Protein AF-A0A0L7L168-F1 (afdb_monomer_lite)

InterPro domains:
  IPR022786 Geminin/Multicilin [PF07412] (3-126)

pLDDT: mean 73.5, std 23.0, range [28.0, 98.69]
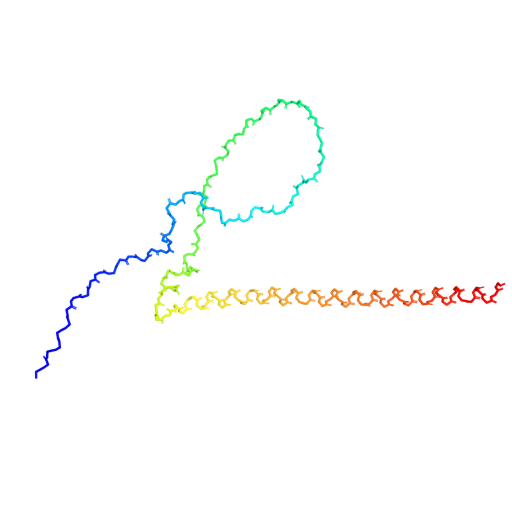
Secondary structure (DSSP, 8-state):
---------PPPPPP-S-TT---TT----S-----------------------------------GGGPPPHHHHH-TT---HHHHHHHHHHHHHHHHHHHHHHHHHHHHHHHHHHHHHHHHHHHHHHHHHHHHHHHH-

Sequence (139 aa):
MSSQQEGPRTRRSLKTLQHTSSDRENLVGRPCKSLKHQLTQDTSIGEITPDVKRKNISSKETQASVENKITVEDLTNPNGASEKYWEILAGKRQVALQDALDENEKLRKIIDDLKEENTMVKQMLDEANSFVEVIKVLM

Radius of gyration: 33.44 Å; chains: 1; bounding box: 56×69×109 Å

Structure (mmCIF, N/CA/C/O backbone):
data_AF-A0A0L7L168-F1
#
_entry.id   AF-A0A0L7L168-F1
#
loop_
_atom_site.group_PDB
_atom_site.id
_atom_site.type_symbol
_atom_site.label_atom_id
_atom_site.label_alt_id
_atom_site.label_comp_id
_atom_site.label_asym_id
_atom_site.label_entity_id
_atom_site.label_seq_id
_atom_site.pdbx_PDB_ins_code
_atom_site.Cartn_x
_atom_site.Cartn_y
_atom_site.Cartn_z
_atom_site.occupancy
_atom_site.B_iso_or_equiv
_atom_site.auth_seq_id
_atom_site.auth_comp_id
_atom_site.auth_asym_id
_atom_site.auth_atom_id
_atom_site.pdbx_PDB_model_num
ATOM 1 N N . MET A 1 1 ? 17.848 -20.280 -63.766 1.00 35.75 1 MET A N 1
ATOM 2 C CA . MET A 1 1 ? 18.144 -18.837 -63.686 1.00 35.75 1 MET A CA 1
ATOM 3 C C . MET A 1 1 ? 16.990 -18.166 -62.969 1.00 35.75 1 MET A C 1
ATOM 5 O O . MET A 1 1 ? 15.876 -18.207 -63.470 1.00 35.75 1 MET A O 1
ATOM 9 N N . SER A 1 2 ? 17.250 -17.657 -61.766 1.00 46.03 2 SER A N 1
ATOM 10 C CA . SER A 1 2 ? 16.308 -16.859 -60.977 1.00 46.03 2 SER A CA 1
ATOM 11 C C . SER A 1 2 ? 16.290 -15.426 -61.486 1.00 46.03 2 SER A C 1
ATOM 13 O O . SER A 1 2 ? 17.348 -14.896 -61.819 1.00 46.03 2 SER A O 1
ATOM 15 N N . SER A 1 3 ? 15.130 -14.776 -61.477 1.00 41.78 3 SER A N 1
ATOM 16 C CA . SER A 1 3 ? 15.035 -13.314 -61.420 1.00 41.78 3 SER A CA 1
ATOM 17 C C . SER A 1 3 ? 13.684 -12.923 -60.830 1.00 41.78 3 SER A C 1
ATOM 19 O O . SER A 1 3 ? 12.672 -12.841 -61.516 1.00 41.78 3 SER A O 1
ATOM 21 N N . GLN A 1 4 ? 13.701 -12.736 -59.516 1.00 46.97 4 GLN A N 1
ATOM 22 C CA . GLN A 1 4 ? 12.688 -12.043 -58.734 1.00 46.97 4 GLN A CA 1
ATOM 23 C C . GLN A 1 4 ? 13.100 -10.566 -58.756 1.00 46.97 4 GLN A C 1
ATOM 25 O O . GLN A 1 4 ? 14.227 -10.248 -58.376 1.00 46.97 4 GLN A O 1
ATOM 30 N N . GLN A 1 5 ? 12.250 -9.680 -59.270 1.00 46.72 5 GLN A N 1
ATOM 31 C CA . GLN A 1 5 ? 12.563 -8.256 -59.401 1.00 46.72 5 GLN A CA 1
ATOM 32 C C . GLN A 1 5 ? 11.689 -7.466 -58.415 1.00 46.72 5 GLN A C 1
ATOM 34 O O . GLN A 1 5 ? 10.519 -7.211 -58.680 1.00 46.72 5 GLN A O 1
ATOM 39 N N . GLU A 1 6 ? 12.251 -7.112 -57.255 1.00 47.81 6 GLU A N 1
ATOM 40 C CA . GLU A 1 6 ? 11.670 -6.126 -56.333 1.00 47.81 6 GLU A CA 1
ATOM 41 C C . GLU A 1 6 ? 12.199 -4.720 -56.668 1.00 47.81 6 GLU A C 1
ATOM 43 O O . GLU A 1 6 ? 13.408 -4.485 -56.695 1.00 47.81 6 GLU A O 1
ATOM 48 N N . GLY A 1 7 ? 11.279 -3.785 -56.934 1.00 52.31 7 GLY A N 1
ATOM 49 C CA . GLY A 1 7 ? 11.531 -2.347 -57.108 1.00 52.31 7 GLY A CA 1
ATOM 50 C C . GLY A 1 7 ? 11.487 -1.550 -55.788 1.00 52.31 7 GLY A C 1
ATOM 51 O O . GLY A 1 7 ? 11.190 -2.107 -54.737 1.00 52.31 7 GLY A O 1
ATOM 52 N N . PRO A 1 8 ? 11.811 -0.242 -55.807 1.00 52.75 8 PRO A N 1
ATOM 53 C CA . PRO A 1 8 ? 12.774 0.381 -54.895 1.00 52.75 8 PRO A CA 1
ATOM 54 C C . PRO A 1 8 ? 12.222 0.783 -53.518 1.00 52.75 8 PRO A C 1
ATOM 56 O O . PRO A 1 8 ? 11.194 1.447 -53.395 1.00 52.75 8 PRO A O 1
ATOM 59 N N . ARG A 1 9 ? 12.997 0.474 -52.468 1.00 65.19 9 ARG A N 1
ATOM 60 C CA . ARG A 1 9 ? 12.757 0.908 -51.081 1.00 65.19 9 ARG A CA 1
ATOM 61 C C . ARG A 1 9 ? 12.938 2.422 -50.955 1.00 65.19 9 ARG A C 1
ATOM 63 O O . ARG A 1 9 ? 14.057 2.932 -50.932 1.00 65.19 9 ARG A O 1
ATOM 70 N N . THR A 1 10 ? 11.827 3.139 -50.856 1.00 64.12 10 THR A N 1
ATOM 71 C CA . THR A 1 10 ? 11.785 4.581 -50.604 1.00 64.12 10 THR A CA 1
ATOM 72 C C . THR A 1 10 ? 12.268 4.890 -49.181 1.00 64.12 10 THR A C 1
ATOM 74 O O . THR A 1 10 ? 12.005 4.142 -48.236 1.00 64.12 10 THR A O 1
ATOM 77 N N . ARG A 1 11 ? 13.016 5.988 -49.022 1.00 62.97 11 ARG A N 1
ATOM 78 C CA . ARG A 1 11 ? 13.562 6.449 -47.734 1.00 62.97 11 ARG A CA 1
ATOM 79 C C . ARG A 1 11 ? 12.441 6.677 -46.710 1.00 62.97 11 ARG A C 1
ATOM 81 O O . ARG A 1 11 ? 11.448 7.325 -47.026 1.00 62.97 11 ARG A O 1
ATOM 88 N N . ARG A 1 12 ? 12.620 6.185 -45.476 1.00 70.56 12 ARG A N 1
ATOM 89 C CA . ARG A 1 12 ? 11.673 6.396 -44.367 1.00 70.56 12 ARG A CA 1
ATOM 90 C C . ARG A 1 12 ? 11.839 7.812 -43.801 1.00 70.56 12 ARG A C 1
ATOM 92 O O . ARG A 1 12 ? 12.946 8.176 -43.411 1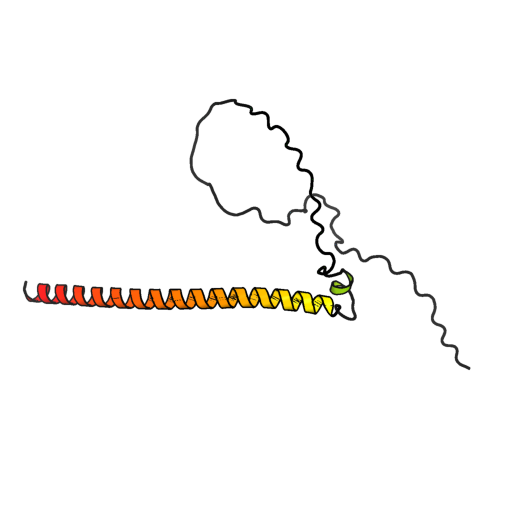.00 70.56 12 ARG A O 1
ATOM 99 N N . SER A 1 13 ? 10.761 8.593 -43.746 1.00 72.06 13 SER A N 1
ATOM 100 C CA . SER A 1 13 ? 10.712 9.860 -43.005 1.00 72.06 13 SER A CA 1
ATOM 101 C C . SER A 1 13 ? 10.496 9.602 -41.510 1.00 72.06 13 SER A C 1
ATOM 103 O O . SER A 1 13 ? 9.891 8.597 -41.131 1.00 72.06 13 SER A O 1
ATOM 105 N N . LEU A 1 14 ? 10.977 10.511 -40.657 1.00 73.25 14 LEU A N 1
ATOM 106 C CA . LEU A 1 14 ? 10.753 10.445 -39.211 1.00 73.25 14 LEU A CA 1
ATOM 107 C C . LEU A 1 14 ? 9.251 10.469 -38.893 1.00 73.25 14 LEU A C 1
ATOM 109 O O . LEU A 1 14 ? 8.478 11.178 -39.539 1.00 73.25 14 LEU A O 1
ATOM 113 N N . LYS A 1 15 ? 8.844 9.680 -37.896 1.00 66.56 15 LYS A N 1
ATOM 114 C CA . LYS A 1 15 ? 7.452 9.580 -37.459 1.00 66.56 15 LYS A CA 1
ATOM 115 C C . LYS A 1 15 ? 7.127 10.762 -36.551 1.00 66.56 15 LYS A C 1
ATOM 117 O O . LYS A 1 15 ? 7.728 10.918 -35.491 1.00 66.56 15 LYS A O 1
ATOM 122 N N . THR A 1 16 ? 6.176 11.590 -36.960 1.00 69.12 16 THR A N 1
ATOM 123 C CA . THR A 1 16 ? 5.638 12.654 -36.111 1.00 69.12 16 THR A CA 1
ATOM 124 C C . THR A 1 16 ? 4.927 12.017 -34.917 1.00 69.12 16 THR A C 1
ATOM 126 O O . THR A 1 16 ? 3.954 11.294 -35.087 1.00 69.12 16 THR A O 1
ATOM 129 N N . LEU A 1 17 ? 5.426 12.248 -33.702 1.00 64.12 17 LEU A N 1
ATOM 130 C CA . LEU A 1 17 ? 4.839 11.684 -32.478 1.00 64.12 17 LEU A CA 1
ATOM 131 C C . LEU A 1 17 ? 3.604 12.460 -31.988 1.00 64.12 17 LEU A C 1
ATOM 133 O O . LEU A 1 17 ? 2.804 11.911 -31.238 1.00 64.12 17 LEU A O 1
ATOM 137 N N . GLN A 1 18 ? 3.424 13.714 -32.416 1.00 63.88 18 GLN A N 1
ATOM 138 C CA . GLN A 1 18 ? 2.298 14.565 -32.015 1.00 63.88 18 GLN A CA 1
ATOM 139 C C . GLN A 1 18 ? 1.734 15.315 -33.228 1.00 63.88 18 GLN A C 1
ATOM 141 O O . GLN A 1 18 ? 2.264 16.343 -33.640 1.00 63.88 18 GLN A O 1
ATOM 146 N N . HIS A 1 19 ? 0.667 14.778 -33.825 1.00 59.44 19 HIS A N 1
ATOM 147 C CA . HIS A 1 19 ? 0.093 15.277 -35.083 1.00 59.44 19 HIS A CA 1
ATOM 148 C C . HIS A 1 19 ? -0.796 16.525 -34.942 1.00 59.44 19 HIS A C 1
ATOM 150 O O . HIS A 1 19 ? -1.117 17.146 -35.948 1.00 59.44 19 HIS A O 1
ATOM 156 N N . THR A 1 20 ? -1.188 16.904 -33.725 1.00 57.84 20 THR A N 1
ATOM 157 C CA . THR A 1 20 ? -2.176 17.971 -33.471 1.00 57.84 20 THR A CA 1
ATOM 158 C C . THR A 1 20 ? -1.612 19.177 -32.717 1.00 57.84 20 THR A C 1
ATOM 160 O O . THR A 1 20 ? -2.365 20.066 -32.339 1.00 57.84 20 THR A O 1
ATOM 163 N N . SER A 1 21 ? -0.294 19.251 -32.502 1.00 58.38 21 SER A N 1
ATOM 164 C CA . SER A 1 21 ? 0.341 20.393 -31.827 1.00 58.38 21 SER A CA 1
ATOM 165 C C . SER A 1 21 ? 0.593 21.544 -32.811 1.00 58.38 21 SER A C 1
ATOM 167 O O . SER A 1 21 ? 1.729 21.898 -33.123 1.00 58.38 21 SER A O 1
ATOM 169 N N . SER A 1 22 ? -0.480 22.099 -33.375 1.00 55.91 22 SER A N 1
ATOM 170 C CA . SER A 1 22 ? -0.441 23.395 -34.073 1.00 55.91 22 SER A CA 1
ATOM 171 C C . SER A 1 22 ? -0.645 24.569 -33.115 1.00 55.91 22 SER A C 1
ATOM 173 O O . SER A 1 22 ? -0.521 25.726 -33.507 1.00 55.91 22 SER A O 1
ATOM 175 N N . ASP A 1 23 ? -0.985 24.266 -31.870 1.00 53.34 23 ASP A N 1
ATOM 176 C CA . ASP A 1 23 ? -1.550 25.197 -30.920 1.00 53.34 23 ASP A CA 1
ATOM 177 C C . ASP A 1 23 ? -0.613 25.366 -29.715 1.00 53.34 23 ASP A C 1
ATOM 179 O O . ASP A 1 23 ? -0.182 24.406 -29.073 1.00 53.34 23 ASP A O 1
ATOM 183 N N . ARG A 1 24 ? -0.239 26.622 -29.455 1.00 61.38 24 ARG A N 1
ATOM 184 C CA . ARG A 1 24 ? 0.687 27.001 -28.382 1.00 61.38 24 ARG A CA 1
ATOM 185 C C . ARG A 1 24 ? 0.005 27.092 -27.018 1.00 61.38 24 ARG A C 1
ATOM 187 O O . ARG A 1 24 ? 0.704 27.338 -26.036 1.00 61.38 24 ARG A O 1
ATOM 194 N N . GLU A 1 25 ? -1.310 26.894 -26.935 1.00 59.28 25 GLU A N 1
ATOM 195 C CA . GLU A 1 25 ? -2.062 27.051 -25.687 1.00 59.28 25 GLU A CA 1
ATOM 196 C C . GLU A 1 25 ? -2.146 25.761 -24.847 1.00 59.28 25 GLU A C 1
ATOM 198 O O . GLU A 1 25 ? -2.447 25.817 -23.657 1.00 59.28 25 GLU A O 1
ATOM 203 N N . ASN A 1 26 ? -1.755 24.607 -25.403 1.00 59.16 26 ASN A N 1
ATOM 204 C CA . ASN A 1 26 ? -1.869 23.300 -24.742 1.00 59.16 26 ASN A CA 1
ATOM 205 C C . ASN A 1 26 ? -0.532 22.672 -24.291 1.00 59.16 26 ASN A C 1
ATOM 207 O O . ASN A 1 26 ? -0.344 21.457 -24.332 1.00 59.16 26 ASN A O 1
ATOM 211 N N . LEU A 1 27 ? 0.386 23.484 -23.755 1.00 56.28 27 LEU A N 1
ATOM 212 C CA . LEU A 1 27 ? 1.497 22.995 -22.913 1.00 56.28 27 LEU A CA 1
ATOM 213 C C . LEU A 1 27 ? 1.100 22.864 -21.428 1.00 56.28 27 LEU A C 1
ATOM 215 O O . LEU A 1 27 ? 1.932 23.010 -20.531 1.00 56.28 27 LEU A O 1
ATOM 219 N N . VAL A 1 28 ? -0.165 22.564 -21.134 1.00 53.75 28 VAL A N 1
ATOM 220 C CA . VAL A 1 28 ? -0.628 22.305 -19.763 1.00 53.75 28 VAL A CA 1
ATOM 221 C C . VAL A 1 28 ? -0.523 20.820 -19.437 1.00 53.75 28 VAL A C 1
ATOM 223 O O . VAL A 1 28 ? -1.459 20.041 -19.564 1.00 53.75 28 VAL A O 1
ATOM 226 N N . GLY A 1 29 ? 0.679 20.434 -19.012 1.00 53.12 29 GLY A N 1
ATOM 227 C CA . GLY A 1 29 ? 1.026 19.063 -18.645 1.00 53.12 29 GLY A CA 1
ATOM 228 C C . GLY A 1 29 ? 1.842 18.948 -17.359 1.00 53.12 29 GLY A C 1
ATOM 229 O O . GLY A 1 29 ? 2.704 18.079 -17.278 1.00 53.12 29 GLY A O 1
ATOM 230 N N . ARG A 1 30 ? 1.604 19.806 -16.355 1.00 55.25 30 ARG A N 1
ATOM 231 C CA . ARG A 1 30 ? 1.847 19.471 -14.938 1.00 55.25 30 ARG A CA 1
ATOM 232 C C . ARG A 1 30 ? 0.755 20.083 -14.046 1.00 55.25 30 ARG A C 1
ATOM 234 O O . ARG A 1 30 ? 0.438 21.256 -14.219 1.00 55.25 30 ARG A O 1
ATOM 241 N N . PRO A 1 31 ? 0.213 19.328 -13.074 1.00 51.34 31 PRO A N 1
ATOM 242 C CA . PRO A 1 31 ? -0.770 19.837 -12.127 1.00 51.34 31 PRO A CA 1
ATOM 243 C C . PRO A 1 31 ? -0.082 20.738 -11.094 1.00 51.34 31 PRO A C 1
ATOM 245 O O . PRO A 1 31 ? 0.772 20.288 -10.326 1.00 51.34 31 PRO A O 1
ATOM 248 N N . CYS A 1 32 ? -0.450 22.019 -11.046 1.00 48.62 32 CYS A N 1
ATOM 249 C CA . CYS A 1 32 ? -0.097 22.879 -9.920 1.00 48.62 32 CYS A CA 1
ATOM 250 C C . CYS A 1 32 ? -0.993 22.526 -8.725 1.00 48.62 32 CYS A C 1
ATOM 252 O O . CYS A 1 32 ? -2.138 22.948 -8.653 1.00 48.62 32 CYS A O 1
ATOM 254 N N . LYS A 1 33 ? -0.439 21.694 -7.835 1.00 52.34 33 LYS A N 1
ATOM 255 C CA . LYS A 1 33 ? -0.663 21.595 -6.379 1.00 52.34 33 LYS A CA 1
ATOM 256 C C . LYS A 1 33 ? -2.021 22.110 -5.863 1.00 52.34 33 LYS A C 1
ATOM 258 O O . LYS A 1 33 ? -2.241 23.311 -5.742 1.00 52.34 33 LYS A O 1
ATOM 263 N N . SER A 1 34 ? -2.876 21.186 -5.435 1.00 50.31 34 SER A N 1
ATOM 264 C CA . SER A 1 34 ? -3.990 21.466 -4.525 1.00 50.31 34 SER A CA 1
ATOM 265 C C . SER A 1 34 ? -3.501 21.986 -3.161 1.00 50.31 34 SER A C 1
ATOM 267 O O . SER A 1 34 ? -2.516 21.456 -2.646 1.00 50.31 34 SER A O 1
ATOM 269 N N . LEU A 1 35 ? -4.275 22.908 -2.560 1.00 49.41 35 LEU A N 1
ATOM 270 C CA . LEU A 1 35 ? -4.202 23.446 -1.180 1.00 49.41 35 LEU A CA 1
ATOM 271 C C . LEU A 1 35 ? -2.925 24.258 -0.878 1.00 49.41 35 LEU A C 1
ATOM 273 O O . LEU A 1 35 ? -1.816 23.753 -0.978 1.00 49.41 35 LEU A O 1
ATOM 277 N N . LYS A 1 36 ? -2.959 25.523 -0.448 1.00 49.34 36 LYS A N 1
ATOM 278 C CA . LYS A 1 36 ? -3.730 26.201 0.614 1.00 49.34 36 LYS A CA 1
ATOM 279 C C . LYS A 1 36 ? -3.777 27.686 0.192 1.00 49.34 36 LYS A C 1
ATOM 281 O O . LYS A 1 36 ? -2.756 28.193 -0.250 1.00 49.34 36 LYS A O 1
ATOM 286 N N . HIS A 1 37 ? -4.889 28.414 0.176 1.00 43.47 37 HIS A N 1
ATOM 287 C CA . HIS A 1 37 ? -5.399 29.148 1.335 1.00 43.47 37 HIS A CA 1
ATOM 288 C C . HIS A 1 37 ? -6.676 29.881 0.865 1.00 43.47 37 HIS A C 1
ATOM 290 O O . HIS A 1 37 ? -6.608 30.986 0.338 1.00 43.47 37 HIS A O 1
ATOM 296 N N . GLN A 1 38 ? -7.846 29.254 0.982 1.00 47.62 38 GLN A N 1
ATOM 297 C CA . GLN A 1 38 ? -9.094 30.015 1.057 1.00 47.62 38 GLN A CA 1
ATOM 298 C C . GLN A 1 38 ? -9.335 30.291 2.536 1.00 47.62 38 GLN A C 1
ATOM 300 O O . GLN A 1 38 ? -9.968 29.482 3.205 1.00 47.62 38 GLN A O 1
ATOM 305 N N . LEU A 1 39 ? -8.766 31.383 3.051 1.00 37.50 39 LEU A N 1
ATOM 306 C CA . LEU A 1 39 ? -9.310 32.062 4.225 1.00 37.50 39 LEU A CA 1
ATOM 307 C C . LEU A 1 39 ? -8.760 33.491 4.350 1.00 37.50 39 LEU A C 1
ATOM 309 O O . LEU A 1 39 ? -7.544 33.692 4.354 1.00 37.50 39 LEU A O 1
ATOM 313 N N . THR A 1 40 ? -9.709 34.412 4.552 1.00 37.12 40 THR A N 1
ATOM 314 C CA . THR A 1 40 ? -9.641 35.721 5.242 1.00 37.12 40 THR A CA 1
ATOM 315 C C . THR A 1 40 ? -9.026 36.947 4.546 1.00 37.12 40 THR A C 1
ATOM 317 O O . THR A 1 40 ? -7.815 37.114 4.498 1.00 37.12 40 THR A O 1
ATOM 320 N N . GLN A 1 41 ? -9.946 37.799 4.063 1.00 38.66 41 GLN A N 1
ATOM 321 C CA . GLN A 1 41 ? -10.179 39.220 4.405 1.00 38.66 41 GLN A CA 1
ATOM 322 C C . GLN A 1 41 ? -9.023 40.240 4.413 1.00 38.66 41 GLN A C 1
ATOM 324 O O . GLN A 1 41 ? -8.065 40.118 5.164 1.00 38.66 41 GLN A O 1
ATOM 329 N N . ASP A 1 42 ? -9.255 41.299 3.622 1.00 33.62 42 ASP A N 1
ATOM 330 C CA . ASP A 1 42 ? -9.041 42.734 3.870 1.00 33.62 42 ASP A CA 1
ATOM 331 C C . ASP A 1 42 ? -7.833 43.184 4.706 1.00 33.62 42 ASP A C 1
ATOM 333 O O . ASP A 1 42 ? -7.784 42.974 5.914 1.00 33.62 42 ASP A O 1
ATOM 337 N N . THR A 1 43 ? -6.934 43.969 4.096 1.00 30.19 43 THR A N 1
ATOM 338 C CA . THR A 1 43 ? -6.691 45.394 4.430 1.00 30.19 43 THR A CA 1
ATOM 339 C C . THR A 1 43 ? -5.653 45.991 3.466 1.00 30.19 43 THR A C 1
ATOM 341 O O . THR A 1 43 ? -4.756 45.322 2.961 1.00 30.19 43 THR A O 1
ATOM 344 N N . SER A 1 44 ? -5.853 47.269 3.177 1.00 34.91 44 SER A N 1
ATOM 345 C CA . SER A 1 44 ? -5.112 48.182 2.318 1.00 34.91 44 SER A CA 1
ATOM 346 C C . SER A 1 44 ? -3.684 48.533 2.788 1.00 34.91 44 SER A C 1
ATOM 348 O O . SER A 1 44 ? -3.332 48.372 3.951 1.00 34.91 44 SER A O 1
ATOM 350 N N . ILE A 1 45 ? -2.956 49.189 1.866 1.00 32.47 45 ILE A N 1
ATOM 351 C CA . ILE A 1 45 ? -1.758 50.041 2.043 1.00 32.47 45 ILE A CA 1
ATOM 352 C C . ILE A 1 45 ? -0.399 49.319 2.020 1.00 32.47 45 ILE A C 1
ATOM 354 O O . ILE A 1 45 ? -0.130 48.432 2.819 1.00 32.47 45 ILE A O 1
ATOM 358 N N . GLY A 1 46 ? 0.508 49.824 1.170 1.00 28.00 46 GLY A N 1
ATOM 359 C CA . GLY A 1 46 ? 1.942 49.809 1.475 1.00 28.00 46 GLY A CA 1
ATOM 360 C C . GLY A 1 46 ? 2.860 49.326 0.360 1.00 28.00 46 GLY A C 1
ATOM 361 O O . GLY A 1 46 ? 3.266 48.172 0.331 1.00 28.00 46 GLY A O 1
ATOM 362 N N . GLU A 1 47 ? 3.218 50.254 -0.521 1.00 39.59 47 GLU A N 1
ATOM 363 C CA . GLU A 1 47 ? 4.511 50.352 -1.203 1.00 39.59 47 GLU A CA 1
ATOM 364 C C . GLU A 1 47 ? 5.677 49.792 -0.362 1.00 39.59 47 GLU A C 1
ATOM 366 O O . GLU A 1 47 ? 5.811 50.183 0.789 1.00 39.59 47 GLU A O 1
ATOM 371 N N . ILE A 1 48 ? 6.501 48.900 -0.934 1.00 33.91 48 ILE A N 1
ATOM 372 C CA . ILE A 1 48 ? 7.958 48.763 -0.715 1.00 33.91 48 ILE A CA 1
ATOM 373 C C . ILE A 1 48 ? 8.496 47.820 -1.805 1.00 33.91 48 ILE A C 1
ATOM 375 O O . ILE A 1 48 ? 8.214 46.623 -1.846 1.00 33.91 48 ILE A O 1
ATOM 379 N N . THR A 1 49 ? 9.301 48.381 -2.701 1.00 43.16 49 THR A N 1
ATOM 380 C CA . THR A 1 49 ? 10.236 47.658 -3.570 1.00 43.16 49 THR A CA 1
ATOM 381 C C . THR A 1 49 ? 11.357 47.022 -2.745 1.00 43.16 49 THR A C 1
ATOM 383 O O . THR A 1 49 ? 11.936 47.706 -1.899 1.00 43.16 49 THR A O 1
ATOM 386 N N . PRO A 1 50 ? 11.778 45.789 -3.069 1.00 41.59 50 PRO A N 1
ATOM 387 C CA . PRO A 1 50 ? 13.173 45.423 -2.860 1.00 41.59 50 PRO A CA 1
ATOM 388 C C . PRO A 1 50 ? 13.821 44.885 -4.142 1.00 41.59 50 PRO A C 1
ATOM 390 O O . PRO A 1 50 ? 13.401 43.880 -4.715 1.00 41.59 50 PRO A O 1
ATOM 393 N N . ASP A 1 51 ? 14.888 45.572 -4.553 1.00 42.41 51 ASP A N 1
ATOM 394 C CA . ASP A 1 51 ? 15.864 45.166 -5.562 1.00 42.41 51 ASP A CA 1
ATOM 395 C C . ASP A 1 51 ? 16.308 43.706 -5.382 1.00 42.41 51 ASP A C 1
ATOM 397 O O . ASP A 1 51 ? 17.086 43.361 -4.485 1.00 42.41 51 ASP A O 1
ATOM 401 N N . VAL A 1 52 ? 15.869 42.829 -6.286 1.00 46.41 52 VAL A N 1
ATOM 402 C CA . VAL A 1 52 ? 16.373 41.457 -6.363 1.00 46.41 52 VAL A CA 1
ATOM 403 C C . VAL A 1 52 ? 17.632 41.456 -7.226 1.00 46.41 52 VAL A C 1
ATOM 405 O O . VAL A 1 52 ? 17.589 41.330 -8.453 1.00 46.41 52 VAL A O 1
ATOM 408 N N . LYS A 1 53 ? 18.791 41.569 -6.563 1.00 47.94 53 LYS A N 1
ATOM 409 C CA . LYS A 1 53 ? 20.101 41.229 -7.138 1.00 47.94 53 LYS A CA 1
ATOM 410 C C . LYS A 1 53 ? 20.028 39.829 -7.753 1.00 47.94 53 LYS A C 1
ATOM 412 O O . LYS A 1 53 ? 19.994 38.825 -7.040 1.00 47.94 53 LYS A O 1
ATOM 417 N N . ARG A 1 54 ? 20.036 39.767 -9.087 1.00 54.78 54 ARG A N 1
ATOM 418 C CA . ARG A 1 54 ? 20.133 38.529 -9.868 1.00 54.78 54 ARG A CA 1
ATOM 419 C C . ARG A 1 54 ? 21.448 37.823 -9.528 1.00 54.78 54 ARG A C 1
ATOM 421 O O . ARG A 1 54 ? 22.502 38.177 -10.049 1.00 54.78 54 ARG A O 1
ATOM 428 N N . LYS A 1 55 ? 21.394 36.824 -8.640 1.00 47.44 55 LYS A N 1
ATOM 429 C CA . LYS A 1 55 ? 22.483 35.855 -8.484 1.00 47.44 55 LYS A CA 1
ATOM 430 C C . LYS A 1 55 ? 22.576 35.063 -9.785 1.00 47.44 55 LYS A C 1
ATOM 432 O O . LYS A 1 55 ? 21.631 34.379 -10.166 1.00 47.44 55 LYS A O 1
ATOM 437 N N . ASN A 1 56 ? 23.713 35.199 -10.459 1.00 49.00 56 ASN A N 1
ATOM 438 C CA . ASN A 1 56 ? 24.098 34.389 -11.603 1.00 49.00 56 ASN A CA 1
ATOM 439 C C . ASN A 1 56 ? 24.144 32.917 -11.158 1.00 49.00 56 ASN A C 1
ATOM 441 O O . ASN A 1 56 ? 25.087 32.486 -10.494 1.00 49.00 56 ASN A O 1
ATOM 445 N N . ILE A 1 57 ? 23.077 32.173 -11.454 1.00 52.09 57 ILE A N 1
ATOM 446 C CA . ILE A 1 57 ? 23.073 30.716 -11.382 1.00 52.09 57 ILE A CA 1
ATOM 447 C C . ILE A 1 57 ? 23.895 30.246 -12.576 1.00 52.09 57 ILE A C 1
ATOM 449 O O . ILE A 1 57 ? 23.404 30.100 -13.695 1.00 52.09 57 ILE A O 1
ATOM 453 N N . SER A 1 58 ? 25.188 30.056 -12.313 1.00 48.12 58 SER A N 1
ATOM 454 C CA . SER A 1 58 ? 26.040 29.218 -13.142 1.00 48.12 58 SER A CA 1
ATOM 455 C C . SER A 1 58 ? 25.352 27.862 -13.233 1.00 48.12 58 SER A C 1
ATOM 457 O O . SER A 1 58 ? 25.224 27.137 -12.242 1.00 48.12 58 SER A O 1
ATOM 459 N N . SER A 1 59 ? 24.798 27.586 -14.407 1.00 52.06 59 SER A N 1
ATOM 460 C CA . SER A 1 59 ? 24.106 26.343 -14.700 1.00 52.06 59 SER A CA 1
ATOM 461 C C . SER A 1 59 ? 25.168 25.258 -14.745 1.00 52.06 59 SER A C 1
ATOM 463 O O . SER A 1 59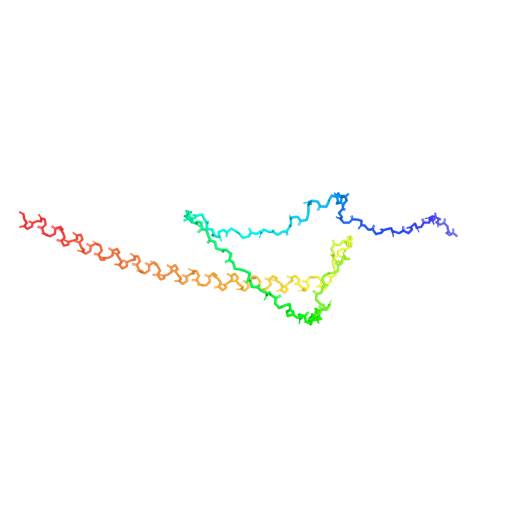 ? 25.822 25.054 -15.761 1.00 52.06 59 SER A O 1
ATOM 465 N N . LYS A 1 60 ? 25.397 24.601 -13.606 1.00 54.41 60 LYS A N 1
ATOM 466 C CA . LYS A 1 60 ? 26.205 23.389 -13.557 1.00 54.41 60 LYS A CA 1
ATOM 467 C C . LYS A 1 60 ? 25.406 22.323 -14.293 1.00 54.41 60 LYS A C 1
ATOM 469 O O . LYS A 1 60 ? 24.506 21.709 -13.720 1.00 54.41 60 LYS A O 1
ATOM 474 N N . GLU A 1 61 ? 25.685 22.191 -15.585 1.00 56.19 61 GLU A N 1
ATOM 475 C CA . GLU A 1 61 ? 25.169 21.143 -16.455 1.00 56.19 61 GLU A CA 1
ATOM 476 C C . GLU A 1 61 ? 25.439 19.808 -15.768 1.00 56.19 61 GLU A C 1
ATOM 478 O O . GLU A 1 61 ? 26.556 19.293 -15.725 1.00 56.19 61 GLU A O 1
ATOM 483 N N . THR A 1 62 ? 24.401 19.290 -15.120 1.00 55.28 62 THR A N 1
ATOM 484 C CA . THR A 1 62 ? 24.438 17.968 -14.523 1.00 55.28 62 THR A CA 1
ATOM 485 C C . THR A 1 62 ? 24.432 17.021 -15.707 1.00 55.28 62 THR A C 1
ATOM 487 O O . THR A 1 62 ? 23.413 16.883 -16.384 1.00 55.28 62 THR A O 1
ATOM 490 N N . GLN A 1 63 ? 25.594 16.443 -16.014 1.00 58.03 63 GLN A N 1
ATOM 491 C CA . GLN A 1 63 ? 25.732 15.391 -17.011 1.00 58.03 63 GLN A CA 1
ATOM 492 C C . GLN A 1 63 ? 24.840 14.227 -16.571 1.00 58.03 63 GLN A C 1
ATOM 494 O O . GLN A 1 63 ? 25.221 13.396 -15.752 1.00 58.03 63 GLN A O 1
ATOM 499 N N . ALA A 1 64 ? 23.599 14.211 -17.053 1.00 53.41 64 ALA A N 1
ATOM 500 C CA . ALA A 1 64 ? 22.703 13.091 -16.857 1.00 53.41 64 ALA A CA 1
ATOM 501 C C . ALA A 1 64 ? 23.327 11.909 -17.593 1.00 53.41 64 ALA A C 1
ATOM 503 O O . ALA A 1 64 ? 23.424 11.959 -18.822 1.00 53.41 64 ALA A O 1
ATOM 504 N N . SER A 1 65 ? 23.761 10.890 -16.843 1.00 53.94 65 SER A N 1
ATOM 505 C CA . SER A 1 65 ? 24.301 9.652 -17.403 1.00 53.94 65 SER A CA 1
ATOM 506 C C . SER A 1 65 ? 23.380 9.174 -18.527 1.00 53.94 65 SER A C 1
ATOM 508 O O . SER A 1 65 ? 22.210 8.842 -18.318 1.00 53.94 65 SER A O 1
ATOM 510 N N . VAL A 1 66 ? 23.891 9.240 -19.756 1.00 58.03 66 VAL A N 1
ATOM 511 C CA . VAL A 1 66 ? 23.165 8.855 -20.976 1.00 58.03 66 VAL A CA 1
ATOM 512 C C . VAL A 1 66 ? 22.975 7.335 -21.017 1.00 58.03 66 VAL A C 1
ATOM 514 O O . VAL A 1 66 ? 22.153 6.820 -21.770 1.00 58.03 66 VAL A O 1
ATOM 517 N N . GLU A 1 67 ? 23.679 6.620 -20.143 1.00 61.53 67 GLU A N 1
ATOM 518 C CA . GLU A 1 67 ? 23.733 5.173 -20.099 1.00 61.53 67 GLU A CA 1
ATOM 519 C C . GLU A 1 67 ? 22.417 4.534 -19.639 1.00 61.53 67 GLU A C 1
ATOM 521 O O . GLU A 1 67 ? 22.154 3.413 -20.037 1.00 61.53 67 GLU A O 1
ATOM 526 N N . ASN A 1 68 ? 21.520 5.252 -18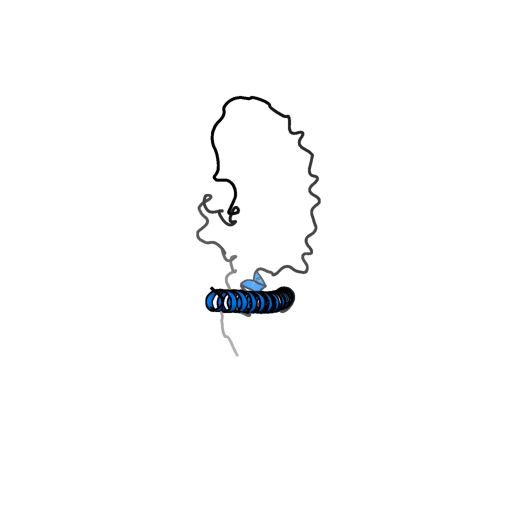.952 1.00 65.50 68 ASN A N 1
ATOM 527 C CA . ASN A 1 68 ? 20.221 4.719 -18.494 1.00 65.50 68 ASN A CA 1
ATOM 528 C C . ASN A 1 68 ? 19.002 5.310 -19.224 1.00 65.50 68 ASN A C 1
ATOM 530 O O . ASN A 1 68 ? 17.896 5.360 -18.677 1.00 65.50 68 ASN A O 1
ATOM 534 N N . LYS A 1 69 ? 19.179 5.807 -20.454 1.00 81.00 69 LYS A N 1
ATOM 535 C CA . LYS A 1 69 ? 18.077 6.387 -21.234 1.00 81.00 69 LYS A CA 1
ATOM 536 C C . LYS A 1 69 ? 17.416 5.344 -22.132 1.00 81.00 69 LYS A C 1
ATOM 538 O O . LYS A 1 69 ? 18.083 4.680 -22.917 1.00 81.00 69 LYS A O 1
ATOM 543 N N . ILE A 1 70 ? 16.091 5.257 -22.020 1.00 86.19 70 ILE A N 1
ATOM 544 C CA . ILE A 1 70 ? 15.230 4.532 -22.959 1.00 86.19 70 ILE A CA 1
ATOM 545 C C . ILE A 1 70 ? 15.227 5.308 -24.280 1.00 86.19 70 ILE A C 1
ATOM 547 O O . ILE A 1 70 ? 15.023 6.525 -24.277 1.00 86.19 70 ILE A O 1
ATOM 551 N N . THR A 1 71 ? 15.485 4.617 -25.385 1.00 87.38 71 THR A N 1
ATOM 552 C CA . THR A 1 71 ? 15.574 5.219 -26.723 1.00 87.38 71 THR A CA 1
ATOM 553 C C . THR A 1 71 ? 14.206 5.277 -27.410 1.00 87.38 71 THR A C 1
ATOM 555 O O . THR A 1 71 ? 13.239 4.666 -26.956 1.00 87.38 71 THR A O 1
ATOM 558 N N . VAL A 1 72 ? 14.085 6.038 -28.503 1.00 85.88 72 VAL A N 1
ATOM 559 C CA . VAL A 1 72 ? 12.823 6.111 -29.268 1.00 85.88 72 VAL A CA 1
ATOM 560 C C . VAL A 1 72 ? 12.543 4.770 -29.941 1.00 85.88 72 VAL A C 1
ATOM 562 O O . VAL A 1 72 ? 11.395 4.338 -30.037 1.00 85.88 72 VAL A O 1
ATOM 565 N N . GLU A 1 73 ? 13.598 4.086 -30.364 1.00 85.69 73 GLU A N 1
ATOM 566 C CA . GLU A 1 73 ? 13.572 2.760 -30.959 1.00 85.69 73 GLU A CA 1
ATOM 567 C C . GLU A 1 73 ? 12.991 1.735 -29.979 1.00 85.69 73 GLU A C 1
ATOM 569 O O . GLU A 1 73 ? 12.120 0.965 -30.374 1.00 85.69 73 GLU A O 1
ATOM 574 N N . ASP A 1 74 ? 13.354 1.793 -28.691 1.00 88.06 74 ASP A N 1
ATOM 575 C CA . ASP A 1 74 ? 12.774 0.923 -27.652 1.00 88.06 74 ASP A CA 1
ATOM 576 C C . ASP A 1 74 ? 11.251 1.054 -27.532 1.00 88.06 74 ASP A C 1
ATOM 578 O O . ASP A 1 74 ? 10.569 0.102 -27.162 1.00 88.06 74 ASP A O 1
ATOM 582 N N . LEU A 1 75 ? 10.708 2.232 -27.843 1.00 88.75 75 LEU A N 1
ATOM 583 C CA . LEU A 1 75 ? 9.281 2.531 -27.711 1.00 88.75 75 LEU A CA 1
ATOM 584 C C . LEU A 1 75 ? 8.499 2.356 -29.018 1.00 88.75 75 LEU A C 1
ATOM 586 O O . LEU A 1 75 ? 7.269 2.342 -28.995 1.00 88.75 75 LEU A O 1
ATOM 590 N N . THR A 1 76 ? 9.183 2.281 -30.163 1.00 87.44 76 THR A N 1
ATOM 591 C CA . THR A 1 76 ? 8.545 2.369 -31.490 1.00 87.44 76 THR A CA 1
ATOM 592 C C . THR A 1 76 ? 8.906 1.236 -32.447 1.00 87.44 76 THR A C 1
ATOM 594 O O . THR A 1 76 ? 8.276 1.123 -33.503 1.00 87.44 76 THR A O 1
ATOM 597 N N . ASN A 1 77 ? 9.886 0.394 -32.110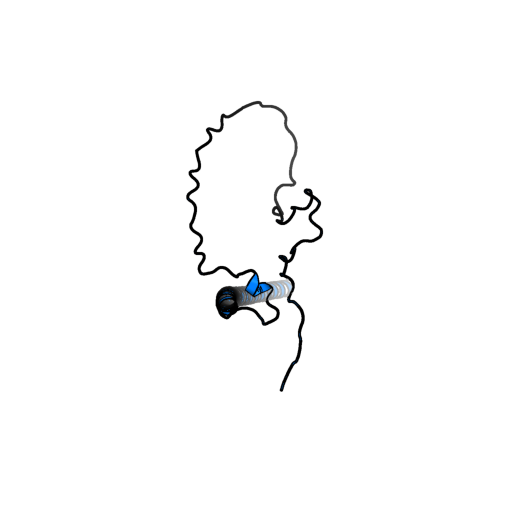 1.00 87.31 77 ASN A N 1
ATOM 598 C CA . ASN A 1 77 ? 10.310 -0.713 -32.956 1.00 87.31 77 ASN A CA 1
ATOM 599 C C . ASN A 1 77 ? 9.223 -1.807 -33.024 1.00 87.31 77 ASN A C 1
ATOM 601 O O . ASN A 1 77 ? 8.857 -2.370 -31.990 1.00 87.31 77 ASN A O 1
ATOM 605 N N . PRO A 1 78 ? 8.728 -2.168 -34.225 1.00 83.69 78 PRO A N 1
ATOM 606 C CA . PRO A 1 78 ? 7.720 -3.219 -34.382 1.00 83.69 78 PRO A CA 1
ATOM 607 C C . PRO A 1 78 ? 8.230 -4.617 -34.011 1.00 83.69 78 PRO A C 1
ATOM 609 O O . PRO A 1 78 ? 7.425 -5.498 -33.730 1.00 83.69 78 PRO A O 1
ATOM 612 N N . ASN A 1 79 ? 9.550 -4.817 -33.990 1.00 86.62 79 ASN A N 1
ATOM 613 C CA . ASN A 1 79 ? 10.173 -6.082 -33.604 1.00 86.62 79 ASN A CA 1
ATOM 614 C C . ASN A 1 79 ? 10.369 -6.204 -32.080 1.00 86.62 79 ASN A C 1
ATOM 616 O O . ASN A 1 79 ? 10.885 -7.221 -31.624 1.00 86.62 79 ASN A O 1
ATOM 620 N N . GLY A 1 80 ? 9.967 -5.190 -31.303 1.00 87.50 80 GLY A N 1
ATOM 621 C CA . GLY A 1 80 ? 10.085 -5.164 -29.845 1.00 87.50 80 GLY A CA 1
ATOM 622 C C . GLY A 1 80 ? 11.177 -4.228 -29.315 1.00 87.50 80 GLY A C 1
ATOM 623 O O . GLY A 1 80 ? 12.028 -3.736 -30.060 1.00 87.50 80 GLY A O 1
ATOM 624 N N . ALA A 1 81 ? 11.118 -3.972 -28.006 1.00 91.00 81 ALA A N 1
ATOM 625 C CA . ALA A 1 81 ? 12.079 -3.145 -27.277 1.00 91.00 81 ALA A CA 1
ATOM 626 C C . ALA A 1 81 ? 13.423 -3.868 -27.082 1.00 91.00 81 ALA A C 1
ATOM 628 O O . ALA A 1 81 ? 13.464 -5.101 -27.067 1.00 91.00 81 ALA A O 1
ATOM 629 N N . SER A 1 82 ? 14.515 -3.119 -26.899 1.00 92.12 82 SER A N 1
ATOM 630 C CA . SER A 1 82 ? 15.819 -3.722 -26.604 1.00 92.12 82 SER A CA 1
ATOM 631 C C . SER A 1 82 ? 15.868 -4.358 -25.209 1.00 92.12 82 SER A C 1
ATOM 633 O O . SER A 1 82 ? 15.067 -4.056 -24.325 1.00 92.12 82 SER A O 1
ATOM 635 N N . GLU A 1 83 ? 16.856 -5.220 -24.985 1.00 92.31 83 GLU A N 1
ATOM 636 C CA . GLU A 1 83 ? 17.152 -5.811 -23.673 1.00 92.31 83 GLU A CA 1
ATOM 637 C C . GLU A 1 83 ? 17.342 -4.743 -22.583 1.00 92.31 83 GLU A C 1
ATOM 639 O O . GLU A 1 83 ? 16.785 -4.842 -21.490 1.00 92.31 83 GLU A O 1
ATOM 644 N N . LYS A 1 84 ? 18.028 -3.652 -22.927 1.00 90.62 84 LYS A N 1
ATOM 645 C CA . LYS A 1 84 ? 18.297 -2.526 -22.030 1.00 90.62 84 LYS A CA 1
ATOM 646 C C . LYS A 1 84 ? 17.027 -1.851 -21.510 1.00 90.62 84 LYS A C 1
ATOM 648 O O . LYS A 1 84 ? 16.974 -1.412 -20.362 1.00 90.62 84 LYS A O 1
ATOM 653 N N . TYR A 1 85 ? 15.981 -1.774 -22.334 1.00 92.81 85 TYR A N 1
ATOM 654 C CA . TYR A 1 85 ? 14.681 -1.272 -21.889 1.00 92.81 85 TYR A CA 1
ATOM 655 C C . TYR A 1 85 ? 14.106 -2.139 -20.763 1.00 92.81 85 TYR A C 1
ATOM 657 O O . TYR A 1 85 ? 13.631 -1.612 -19.754 1.00 92.81 85 TYR A O 1
ATOM 665 N N . TRP A 1 86 ? 14.172 -3.463 -20.924 1.00 94.44 86 TRP A N 1
ATOM 666 C CA . TRP A 1 86 ? 13.656 -4.414 -19.944 1.00 94.44 86 TRP A CA 1
ATOM 667 C C . TRP A 1 86 ? 14.464 -4.414 -18.653 1.00 94.44 86 TRP A C 1
ATOM 669 O O . TRP A 1 86 ? 13.863 -4.472 -17.584 1.00 94.44 86 TRP A O 1
ATOM 679 N N . GLU A 1 87 ? 15.783 -4.262 -18.735 1.00 94.38 87 GLU A N 1
ATOM 680 C CA . GLU A 1 87 ? 16.653 -4.098 -17.568 1.00 94.38 87 GLU A CA 1
ATOM 681 C C . GLU A 1 87 ? 16.267 -2.854 -16.750 1.00 94.38 87 GLU A C 1
ATOM 683 O O . GLU A 1 87 ? 15.991 -2.945 -15.551 1.00 94.38 87 GLU A O 1
ATOM 688 N N . ILE A 1 88 ? 16.134 -1.694 -17.407 1.00 93.19 88 ILE A N 1
ATOM 689 C CA . ILE A 1 88 ? 15.714 -0.446 -16.750 1.00 93.19 88 ILE A CA 1
ATOM 690 C C . ILE A 1 88 ? 14.311 -0.593 -16.146 1.00 93.19 88 ILE A C 1
ATOM 692 O O . ILE A 1 88 ? 14.044 -0.105 -15.043 1.00 93.19 88 ILE A O 1
ATOM 696 N N . LEU A 1 89 ? 13.388 -1.239 -16.863 1.00 94.44 89 LEU A N 1
ATOM 697 C CA . LEU A 1 89 ? 12.024 -1.453 -16.390 1.00 94.44 89 LEU A CA 1
ATOM 698 C C . LEU A 1 89 ? 11.980 -2.394 -15.181 1.00 94.44 89 LEU A C 1
ATOM 700 O O . LEU A 1 89 ? 11.242 -2.120 -14.234 1.00 94.44 89 LEU A O 1
ATOM 704 N N . ALA A 1 90 ? 12.764 -3.471 -15.198 1.00 96.25 90 ALA A N 1
ATOM 705 C CA . ALA A 1 90 ? 12.885 -4.403 -14.086 1.00 96.25 90 ALA A CA 1
ATOM 706 C C . ALA A 1 90 ? 13.438 -3.696 -12.844 1.00 96.25 90 ALA A C 1
ATOM 708 O O . ALA A 1 90 ? 12.821 -3.786 -11.785 1.00 96.25 90 ALA A O 1
ATOM 709 N N . GLY A 1 91 ? 14.503 -2.899 -12.988 1.00 95.75 91 GLY A N 1
ATOM 710 C CA . GLY A 1 91 ? 15.058 -2.112 -11.884 1.00 95.75 91 GLY A CA 1
ATOM 711 C C . GLY A 1 91 ? 14.045 -1.125 -11.292 1.00 95.75 91 GLY A C 1
ATOM 712 O O . GLY A 1 91 ? 13.861 -1.068 -10.078 1.00 95.75 91 GLY A O 1
ATOM 713 N N . LYS A 1 92 ? 13.300 -0.398 -12.136 1.00 95.88 92 LYS A N 1
ATOM 714 C CA . LYS A 1 92 ? 12.234 0.509 -11.664 1.00 95.88 92 LYS A CA 1
ATOM 715 C C . LYS A 1 92 ? 11.122 -0.230 -10.922 1.00 95.88 92 LYS A C 1
ATOM 717 O O . LYS A 1 92 ? 10.637 0.258 -9.905 1.00 95.88 92 LYS A O 1
ATOM 722 N N . ARG A 1 93 ? 10.709 -1.392 -11.431 1.00 97.75 93 ARG A N 1
ATOM 723 C CA . ARG A 1 93 ? 9.683 -2.228 -10.794 1.00 97.75 93 ARG A CA 1
ATOM 724 C C . ARG A 1 93 ? 10.165 -2.817 -9.477 1.00 97.75 93 ARG A C 1
ATOM 726 O O . ARG A 1 93 ? 9.369 -2.899 -8.554 1.00 97.75 93 ARG A O 1
ATOM 733 N N . GLN A 1 94 ? 11.439 -3.183 -9.377 1.00 98.12 94 GLN A N 1
ATOM 734 C CA . GLN A 1 94 ? 12.034 -3.672 -8.138 1.00 98.12 94 GLN A CA 1
ATOM 735 C C . GLN A 1 94 ? 11.992 -2.603 -7.045 1.00 98.12 94 GLN A C 1
ATOM 737 O O . GLN A 1 94 ? 11.550 -2.897 -5.941 1.00 98.12 94 GLN A O 1
ATOM 742 N N . VAL A 1 95 ? 12.389 -1.365 -7.357 1.00 97.81 95 VAL A N 1
ATOM 743 C CA . VAL A 1 95 ? 12.318 -0.251 -6.395 1.00 97.81 95 VAL A CA 1
ATOM 744 C C . VAL A 1 95 ? 10.873 0.003 -5.970 1.00 97.81 95 VAL A C 1
ATOM 746 O O . VAL A 1 95 ? 10.585 0.006 -4.781 1.00 97.81 95 VAL A O 1
ATOM 749 N N . ALA A 1 96 ? 9.945 0.110 -6.926 1.00 98.12 96 ALA A N 1
ATOM 750 C CA . ALA A 1 96 ? 8.530 0.318 -6.613 1.00 98.12 96 ALA A CA 1
ATOM 751 C C . ALA A 1 96 ? 7.925 -0.828 -5.779 1.00 98.12 96 ALA A C 1
ATOM 753 O O . ALA A 1 96 ? 7.066 -0.593 -4.934 1.00 98.12 96 ALA A O 1
ATOM 754 N N . LEU A 1 97 ? 8.364 -2.068 -6.014 1.00 98.44 97 LEU A N 1
ATOM 755 C CA . LEU A 1 97 ? 7.955 -3.220 -5.218 1.00 98.44 97 LEU A CA 1
ATOM 756 C C . LEU A 1 97 ? 8.508 -3.134 -3.795 1.00 98.44 97 LEU A C 1
ATOM 758 O O . LEU A 1 97 ? 7.762 -3.390 -2.856 1.00 98.44 97 LEU A O 1
ATOM 762 N N . GLN A 1 98 ? 9.780 -2.768 -3.632 1.00 98.44 98 GLN A N 1
ATOM 763 C CA . GLN A 1 98 ? 10.380 -2.604 -2.311 1.00 98.44 98 GLN A CA 1
ATOM 764 C C . GLN A 1 98 ? 9.659 -1.515 -1.513 1.00 98.44 98 GLN A C 1
ATOM 766 O O . GLN A 1 98 ? 9.256 -1.767 -0.382 1.00 98.44 98 GLN A O 1
ATOM 771 N N . ASP A 1 99 ? 9.400 -0.360 -2.130 1.00 98.44 99 ASP A N 1
ATOM 772 C CA . ASP A 1 99 ? 8.655 0.732 -1.498 1.00 98.44 99 ASP A CA 1
ATOM 773 C C . ASP A 1 99 ? 7.259 0.268 -1.038 1.00 98.44 99 ASP A C 1
ATOM 775 O O . ASP A 1 99 ? 6.831 0.565 0.079 1.00 98.44 99 ASP A O 1
ATOM 779 N N . ALA A 1 100 ? 6.561 -0.513 -1.873 1.00 98.50 100 ALA A N 1
ATOM 780 C CA . ALA A 1 100 ? 5.245 -1.058 -1.543 1.00 98.50 100 ALA A CA 1
ATOM 781 C C . ALA A 1 100 ? 5.292 -2.094 -0.405 1.00 98.50 100 ALA A C 1
ATOM 783 O O . ALA A 1 100 ? 4.366 -2.154 0.406 1.00 98.50 100 ALA A O 1
ATOM 784 N N . LEU A 1 101 ? 6.343 -2.917 -0.335 1.00 98.62 101 LEU A N 1
ATOM 785 C CA . LEU A 1 101 ? 6.537 -3.880 0.752 1.00 98.62 101 L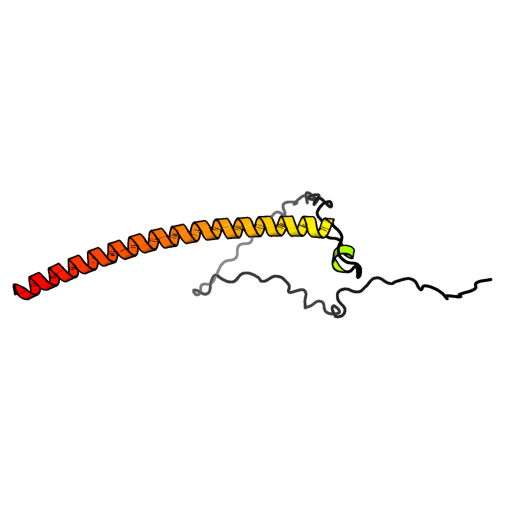EU A CA 1
ATOM 786 C C . LEU A 1 101 ? 6.828 -3.170 2.077 1.00 98.62 101 LEU A C 1
ATOM 788 O O . LEU A 1 101 ? 6.191 -3.489 3.081 1.00 98.62 101 LEU A O 1
ATOM 792 N N . ASP A 1 102 ? 7.706 -2.167 2.060 1.00 98.62 102 ASP A N 1
ATOM 793 C CA . ASP A 1 102 ? 8.043 -1.361 3.235 1.00 98.62 102 ASP A CA 1
ATOM 794 C C . ASP A 1 102 ? 6.811 -0.609 3.767 1.00 98.62 102 ASP A C 1
ATOM 796 O O . ASP A 1 102 ? 6.601 -0.501 4.978 1.00 98.62 102 ASP A O 1
ATOM 800 N N . GLU A 1 103 ? 5.970 -0.073 2.878 1.00 98.56 103 GLU A N 1
ATOM 801 C CA . GLU A 1 103 ? 4.700 0.544 3.263 1.00 98.56 103 GLU A CA 1
ATOM 802 C C . GLU A 1 103 ? 3.720 -0.488 3.839 1.00 98.56 103 GLU A C 1
ATOM 804 O O . GLU A 1 103 ? 3.088 -0.227 4.865 1.00 98.56 103 GLU A O 1
ATOM 809 N N . ASN A 1 104 ? 3.624 -1.680 3.241 1.00 98.56 104 ASN A N 1
ATOM 810 C CA . ASN A 1 104 ? 2.753 -2.744 3.741 1.00 98.56 104 ASN A CA 1
ATOM 811 C C . ASN A 1 104 ? 3.134 -3.173 5.163 1.00 98.56 104 ASN A C 1
ATOM 813 O O . ASN A 1 104 ? 2.257 -3.327 6.013 1.00 98.56 104 ASN A O 1
ATOM 817 N N . GLU A 1 105 ? 4.430 -3.329 5.436 1.00 98.56 105 GLU A N 1
ATOM 818 C CA . GLU A 1 105 ? 4.936 -3.664 6.767 1.00 98.56 105 GLU A CA 1
ATOM 819 C C . GLU A 1 105 ? 4.581 -2.579 7.793 1.00 98.56 105 GLU A C 1
ATOM 821 O O . GLU A 1 105 ? 4.049 -2.883 8.865 1.00 98.56 105 GLU A O 1
ATOM 826 N N . LYS A 1 106 ? 4.778 -1.302 7.442 1.00 98.62 106 LYS A N 1
ATOM 827 C CA . LYS A 1 106 ? 4.399 -0.171 8.305 1.00 98.62 106 LYS A CA 1
ATOM 828 C C . LYS A 1 106 ? 2.902 -0.159 8.600 1.00 98.62 106 LYS A C 1
ATOM 830 O O . LYS A 1 106 ? 2.509 0.011 9.751 1.00 98.62 106 LYS A O 1
ATOM 835 N N . LEU A 1 107 ? 2.067 -0.359 7.581 1.00 98.69 107 LEU A N 1
ATOM 836 C CA . LEU A 1 107 ? 0.613 -0.384 7.737 1.00 98.69 107 LEU A CA 1
ATOM 837 C C . LEU A 1 107 ? 0.152 -1.549 8.615 1.00 98.69 107 LEU A C 1
ATOM 839 O O . LEU A 1 107 ? -0.741 -1.362 9.436 1.00 98.69 107 LEU A O 1
ATOM 843 N N . ARG A 1 108 ? 0.771 -2.730 8.490 1.00 98.62 108 ARG A N 1
ATOM 844 C CA . ARG A 1 108 ? 0.482 -3.874 9.370 1.00 98.62 108 ARG A CA 1
ATOM 845 C C . ARG A 1 108 ? 0.763 -3.539 10.826 1.00 98.62 108 ARG A C 1
ATOM 847 O O . ARG A 1 108 ? -0.112 -3.747 11.656 1.00 98.62 108 ARG A O 1
ATOM 854 N N . LYS A 1 109 ? 1.925 -2.947 11.108 1.00 98.50 109 LYS A N 1
ATOM 855 C CA . LYS A 1 109 ? 2.274 -2.523 12.464 1.00 98.50 109 LYS A CA 1
ATOM 856 C C . LYS A 1 109 ? 1.259 -1.526 13.030 1.00 98.50 109 LYS A C 1
ATOM 858 O O . LYS A 1 109 ? 0.764 -1.725 14.128 1.00 98.50 109 LYS A O 1
ATOM 863 N N . ILE A 1 110 ? 0.885 -0.509 12.251 1.00 98.62 110 ILE A N 1
ATOM 864 C CA . ILE A 1 110 ? -0.128 0.477 12.663 1.00 98.62 110 ILE A CA 1
ATOM 865 C C . ILE A 1 110 ? -1.475 -0.200 12.955 1.00 98.62 110 ILE A C 1
ATOM 867 O O . ILE A 1 110 ? -2.145 0.152 13.920 1.00 98.62 110 ILE A O 1
ATOM 871 N N . ILE A 1 111 ? -1.891 -1.163 12.128 1.00 98.62 111 ILE A N 1
ATOM 872 C CA . ILE A 1 111 ? -3.134 -1.911 12.349 1.00 98.62 111 ILE A CA 1
ATOM 873 C C . ILE A 1 111 ? -3.071 -2.706 13.654 1.00 98.62 111 ILE A C 1
ATOM 875 O O . ILE A 1 111 ? -4.067 -2.738 14.376 1.00 98.62 111 ILE A O 1
ATOM 879 N N . ASP A 1 112 ? -1.948 -3.359 13.934 1.00 98.50 112 ASP A N 1
ATOM 880 C CA . ASP A 1 112 ? -1.780 -4.155 15.147 1.00 98.50 112 ASP A CA 1
ATOM 881 C C . ASP A 1 112 ? -1.789 -3.260 16.396 1.00 98.50 112 ASP A C 1
ATOM 883 O O . ASP A 1 112 ? -2.583 -3.516 17.303 1.00 98.50 112 ASP A O 1
ATOM 887 N N . ASP A 1 113 ? -1.045 -2.149 16.380 1.00 98.56 113 ASP A N 1
ATOM 888 C CA . ASP A 1 113 ? -1.030 -1.151 17.460 1.00 98.56 113 ASP A CA 1
ATOM 889 C C . ASP A 1 113 ? -2.451 -0.596 17.723 1.00 98.56 113 ASP A C 1
ATOM 891 O O . ASP A 1 113 ? -2.930 -0.563 18.858 1.00 98.56 113 ASP A O 1
ATOM 895 N N . LEU A 1 114 ? -3.186 -0.228 16.664 1.00 98.56 114 LEU A N 1
ATOM 896 C CA . LEU A 1 114 ? -4.559 0.284 16.781 1.00 98.56 114 LEU A CA 1
ATOM 897 C C . LEU A 1 114 ? -5.551 -0.775 17.279 1.00 98.56 114 LEU A C 1
ATOM 899 O O . LEU A 1 114 ? -6.523 -0.440 17.958 1.00 98.56 114 LEU A O 1
ATOM 903 N N . LYS A 1 115 ? -5.361 -2.051 16.926 1.00 98.62 115 LYS A N 1
ATOM 904 C CA . LYS A 1 115 ? -6.209 -3.144 17.426 1.00 98.62 115 LYS A CA 1
ATOM 905 C C . LYS A 1 115 ? -5.987 -3.384 18.912 1.00 98.62 115 LYS A C 1
ATOM 907 O O . LYS A 1 115 ? -6.964 -3.630 19.624 1.00 98.62 115 LYS A O 1
ATOM 912 N N . GLU A 1 116 ? -4.741 -3.320 19.366 1.00 98.44 116 GLU A N 1
ATOM 913 C CA . GLU A 1 116 ? -4.400 -3.431 20.781 1.00 98.44 116 GLU A CA 1
ATOM 914 C C . GLU A 1 116 ? -5.028 -2.281 21.576 1.00 98.44 116 GLU A C 1
ATOM 916 O O . GLU A 1 116 ? -5.785 -2.531 22.516 1.00 98.44 116 GLU A O 1
ATOM 921 N N . GLU A 1 117 ? -4.844 -1.036 21.124 1.00 98.31 117 GLU A N 1
ATOM 922 C CA . GLU A 1 117 ? -5.448 0.145 21.752 1.00 98.31 117 GLU A CA 1
ATOM 923 C C . GLU A 1 117 ? -6.981 0.044 21.795 1.00 98.31 117 GLU A C 1
ATOM 925 O O . GLU A 1 117 ? -7.603 0.254 22.837 1.00 98.31 117 GLU A O 1
ATOM 930 N N . ASN A 1 118 ? -7.614 -0.349 20.685 1.00 98.31 118 ASN A N 1
ATOM 931 C CA . ASN A 1 118 ? -9.066 -0.517 20.630 1.00 98.31 118 ASN A CA 1
ATOM 932 C C . ASN A 1 118 ? -9.565 -1.574 21.626 1.00 98.31 118 ASN A C 1
ATOM 934 O O . ASN A 1 118 ? -10.621 -1.403 22.236 1.00 98.31 118 ASN A O 1
ATOM 938 N N . THR A 1 119 ? -8.808 -2.660 21.790 1.00 98.44 119 THR A N 1
ATOM 939 C CA . THR A 1 119 ? -9.126 -3.725 22.746 1.00 98.44 119 THR A CA 1
ATOM 940 C C . THR A 1 119 ? -9.030 -3.209 24.178 1.00 98.44 119 THR A C 1
ATOM 942 O O . THR A 1 119 ? -9.961 -3.415 24.954 1.00 98.44 119 THR A O 1
ATOM 945 N N . MET A 1 120 ? -7.965 -2.475 24.507 1.00 98.19 120 MET A N 1
ATOM 946 C CA . MET A 1 120 ? -7.779 -1.869 25.827 1.00 98.19 120 MET A CA 1
ATOM 947 C C . MET A 1 120 ? -8.901 -0.876 26.162 1.00 98.19 120 MET A C 1
ATOM 949 O O . MET A 1 120 ? -9.497 -0.944 27.235 1.00 98.19 120 MET A O 1
ATOM 953 N N . VAL A 1 121 ? -9.251 0.012 25.227 1.00 98.19 121 VAL A N 1
ATOM 954 C CA . VAL A 1 121 ? -10.321 1.003 25.430 1.00 98.19 121 VAL A CA 1
ATOM 955 C C . VAL A 1 121 ? -11.681 0.330 25.627 1.00 98.19 121 VAL A C 1
ATOM 957 O O . VAL A 1 121 ? -12.468 0.772 26.464 1.00 98.19 121 VAL A O 1
ATOM 960 N N . LYS A 1 122 ? -11.964 -0.756 24.898 1.00 98.31 122 LYS A N 1
ATOM 961 C CA . LYS A 1 122 ? -13.192 -1.540 25.095 1.00 98.31 122 LYS A CA 1
ATOM 962 C C . LYS A 1 122 ? -13.248 -2.188 26.473 1.00 98.31 122 LYS A C 1
ATOM 964 O O . LYS A 1 122 ? -14.280 -2.091 27.121 1.00 98.31 122 LYS A O 1
ATOM 969 N N . GLN A 1 123 ? -12.146 -2.770 26.944 1.00 98.12 123 GLN A N 1
ATOM 970 C CA . GLN A 1 123 ? -12.081 -3.339 28.293 1.00 98.12 123 GLN A CA 1
ATOM 971 C C . GLN A 1 123 ? -12.351 -2.277 29.364 1.00 98.12 123 GLN A C 1
ATOM 973 O O . GLN A 1 123 ? -13.195 -2.483 30.230 1.00 98.12 123 GLN A O 1
ATOM 978 N N . MET A 1 124 ? -11.724 -1.102 29.253 1.00 97.81 124 MET A N 1
ATOM 979 C CA . MET A 1 124 ? -11.979 0.010 30.176 1.00 97.81 124 MET A CA 1
ATOM 980 C C . MET A 1 124 ? -13.440 0.481 30.144 1.00 97.81 124 MET A C 1
ATOM 982 O O . MET A 1 124 ? -13.999 0.849 31.178 1.00 97.81 124 MET A O 1
ATOM 986 N N . LEU A 1 125 ? -14.069 0.482 28.965 1.00 98.00 125 LEU A N 1
ATOM 987 C CA . LEU A 1 125 ? -15.483 0.823 28.816 1.00 98.00 125 LEU A CA 1
ATOM 988 C C . LEU A 1 125 ? -16.387 -0.216 29.492 1.00 98.00 125 LEU A C 1
ATOM 990 O O . LEU A 1 125 ? -17.336 0.163 30.178 1.00 98.00 125 LEU A O 1
ATOM 994 N N . ASP A 1 126 ? -16.093 -1.502 29.320 1.00 97.94 126 ASP A N 1
ATOM 995 C CA . ASP A 1 126 ? -16.847 -2.593 29.939 1.00 97.94 126 ASP A CA 1
ATOM 996 C C . ASP A 1 126 ? -16.728 -2.548 31.471 1.00 97.94 126 ASP A C 1
ATOM 998 O O . ASP A 1 126 ? -17.734 -2.659 32.175 1.00 97.94 126 ASP A O 1
ATOM 1002 N N . GLU A 1 127 ? -15.531 -2.282 32.001 1.00 97.00 127 GLU A N 1
ATOM 1003 C CA . GLU A 1 127 ? -15.304 -2.071 33.436 1.00 97.00 127 GLU A CA 1
ATOM 1004 C C . GLU A 1 127 ? -16.090 -0.864 33.972 1.00 97.00 127 GLU A C 1
ATOM 1006 O O . GLU A 1 127 ? -16.771 -0.962 34.996 1.00 97.00 127 GLU A O 1
ATOM 1011 N N . ALA A 1 128 ? -16.058 0.269 33.263 1.00 96.81 128 ALA A N 1
ATOM 1012 C CA . ALA A 1 128 ? -16.816 1.460 33.639 1.00 96.81 128 ALA A CA 1
ATOM 1013 C C . ALA A 1 128 ? -18.333 1.207 33.627 1.00 96.81 128 ALA A C 1
ATOM 1015 O O . ALA A 1 128 ? -19.035 1.622 34.552 1.00 96.81 128 ALA A O 1
ATOM 1016 N N . ASN A 1 129 ? -18.841 0.494 32.618 1.00 96.94 129 ASN A N 1
ATOM 1017 C CA . ASN A 1 129 ? -20.248 0.100 32.546 1.00 96.94 129 ASN A CA 1
ATOM 1018 C C . ASN A 1 129 ? -20.631 -0.830 33.702 1.00 96.94 129 ASN A C 1
ATOM 1020 O O . ASN A 1 129 ? -21.660 -0.604 34.338 1.00 96.94 129 ASN A O 1
ATOM 1024 N N . SER A 1 130 ? -19.778 -1.802 34.037 1.00 96.38 130 SER A N 1
ATOM 1025 C CA . SER A 1 130 ? -19.964 -2.668 35.205 1.00 96.38 130 SER A CA 1
ATOM 1026 C C . SER A 1 130 ? -20.051 -1.854 36.502 1.00 96.38 130 SER A C 1
ATOM 1028 O O . SER A 1 130 ? -20.934 -2.091 37.327 1.00 96.38 130 SER A O 1
ATOM 1030 N N . PHE A 1 131 ? -19.191 -0.845 36.695 1.00 96.00 131 PHE A N 1
ATOM 1031 C CA . PHE A 1 131 ? -19.290 0.040 37.864 1.00 96.00 131 PHE A CA 1
ATOM 1032 C C . PHE A 1 131 ? -20.599 0.833 37.891 1.00 96.00 131 PHE A C 1
ATOM 1034 O O . PHE A 1 131 ? -21.228 0.945 38.944 1.00 96.00 131 PHE A O 1
ATOM 1041 N N . VAL A 1 132 ? -21.038 1.356 36.744 1.00 96.19 132 VAL A N 1
ATOM 1042 C CA . VAL A 1 132 ? -22.323 2.060 36.629 1.00 96.19 132 VAL A CA 1
ATOM 1043 C C . VAL A 1 132 ? -23.491 1.140 36.989 1.00 96.19 132 VAL A C 1
ATOM 1045 O O . VAL A 1 132 ? -24.411 1.573 37.681 1.00 96.19 132 VAL A O 1
ATOM 1048 N N . GLU A 1 133 ? -23.473 -0.118 36.551 1.00 95.12 133 GLU A N 1
ATOM 1049 C CA . GLU A 1 133 ? -24.506 -1.103 36.889 1.00 95.12 133 GLU A CA 1
ATOM 1050 C C . GLU A 1 133 ? -24.557 -1.399 38.388 1.00 95.12 133 GLU A C 1
ATOM 1052 O O . GLU A 1 133 ? -25.636 -1.349 38.977 1.00 95.12 133 GLU A O 1
ATOM 1057 N N . VAL A 1 134 ? -23.407 -1.621 39.030 1.00 95.19 134 VAL A N 1
ATOM 1058 C CA . VAL A 1 134 ? -23.340 -1.833 40.485 1.00 95.19 134 VAL A CA 1
ATOM 1059 C C . VAL A 1 134 ? -23.923 -0.639 41.242 1.00 95.19 134 VAL A C 1
ATOM 1061 O O . VAL A 1 134 ? -24.715 -0.822 42.164 1.00 95.19 134 VAL A O 1
ATOM 1064 N N . ILE A 1 135 ? -23.590 0.590 40.836 1.00 94.56 135 ILE A N 1
ATOM 1065 C CA . ILE A 1 135 ? -24.129 1.804 41.465 1.00 94.56 135 ILE A CA 1
ATOM 1066 C C . ILE A 1 135 ? -25.650 1.892 41.286 1.00 94.56 135 ILE A C 1
ATOM 1068 O O . ILE A 1 135 ? -26.350 2.213 42.243 1.00 94.56 135 ILE A O 1
ATOM 1072 N N . LYS A 1 136 ? -26.173 1.575 40.095 1.00 93.81 136 LYS A N 1
ATOM 1073 C CA . LYS A 1 136 ? -27.622 1.568 39.823 1.00 93.81 136 LYS A CA 1
ATOM 1074 C C . LYS A 1 136 ? -28.396 0.548 40.657 1.00 93.81 136 LYS A C 1
ATOM 1076 O O . LYS A 1 136 ? -29.581 0.750 40.864 1.00 93.81 136 LYS A O 1
ATOM 1081 N N . VAL A 1 137 ? -27.768 -0.552 41.074 1.00 93.06 137 VAL A N 1
ATOM 1082 C CA . VAL A 1 137 ? -28.396 -1.557 41.951 1.00 93.06 137 VAL A CA 1
ATOM 1083 C C . VAL A 1 137 ? -28.386 -1.113 43.418 1.00 93.06 137 VAL A C 1
ATOM 1085 O O . VAL A 1 137 ? -29.247 -1.528 44.189 1.00 93.06 137 VAL A O 1
ATOM 1088 N N . LEU A 1 138 ? -27.402 -0.301 43.817 1.00 86.00 138 LEU A N 1
ATOM 1089 C CA . LEU A 1 138 ? -27.237 0.171 45.195 1.00 86.00 138 LEU A CA 1
ATOM 1090 C C . LEU A 1 138 ? -28.035 1.446 45.521 1.00 86.00 138 LEU A C 1
ATOM 1092 O O . LEU A 1 138 ? -28.235 1.724 46.704 1.00 86.00 138 LEU A O 1
ATOM 1096 N N . MET A 1 139 ? -28.452 2.217 44.512 1.00 70.75 139 MET A N 1
ATOM 1097 C CA . MET A 1 139 ? -29.376 3.357 44.645 1.00 70.75 139 MET A CA 1
ATOM 1098 C C . MET A 1 139 ? -30.820 2.935 44.397 1.00 70.75 139 MET A C 1
ATOM 1100 O O . MET A 1 139 ? -31.694 3.451 45.128 1.00 70.75 139 MET A O 1
#

Organism: Operophtera brumata (NCBI:txid104452)

Foldseek 3Di:
DDDDDDDDDDDDDDDDPDPPPPDPPPPPDDDDDDDDDPDDDDDDDDDDDDDDDDDPPPPPPPPDPPQLDQDPCQVDPPVHHDPSVVVSVVVVVVVVVVVVVVVVVVVVVVVVVVVVVVVVVVVVVVVVVVVVVVVVVVD